Protein AF-A0A372QLS0-F1 (afdb_monomer_lite)

pLDDT: mean 92.05, std 4.09, range [73.25, 96.31]

Structure (mmCIF, N/CA/C/O backbone):
data_AF-A0A372QLS0-F1
#
_entry.id   AF-A0A372QLS0-F1
#
loop_
_atom_site.group_PDB
_atom_site.id
_atom_site.type_symbol
_atom_site.label_atom_id
_atom_site.label_alt_id
_atom_site.label_comp_id
_atom_site.label_asym_id
_atom_site.label_entity_id
_atom_site.label_seq_id
_atom_site.pdbx_PDB_ins_code
_atom_site.Cartn_x
_atom_site.Cartn_y
_atom_site.Cartn_z
_atom_site.occupancy
_atom_site.B_iso_or_equiv
_atom_site.auth_seq_id
_atom_site.auth_comp_id
_atom_site.auth_asym_id
_atom_site.auth_atom_id
_atom_site.pdbx_PDB_model_num
ATOM 1 N N . PHE A 1 1 ? 10.147 0.154 -1.676 1.00 76.44 1 PHE A N 1
ATOM 2 C CA . PHE A 1 1 ? 9.670 1.017 -2.781 1.00 76.44 1 PHE A CA 1
ATOM 3 C C . PHE A 1 1 ? 10.541 0.953 -4.037 1.00 76.44 1 PHE A C 1
ATOM 5 O O . PHE A 1 1 ? 10.044 1.307 -5.091 1.00 76.44 1 PHE A O 1
ATOM 12 N N . THR A 1 2 ? 11.778 0.444 -3.976 1.00 88.00 2 THR A N 1
ATOM 13 C CA . THR A 1 2 ? 12.727 0.377 -5.113 1.00 88.00 2 THR A CA 1
ATOM 14 C C . THR A 1 2 ? 12.347 -0.604 -6.224 1.00 88.00 2 THR A C 1
ATOM 16 O O . THR A 1 2 ? 12.967 -0.616 -7.279 1.00 88.00 2 THR A O 1
ATOM 19 N N . ILE A 1 3 ? 11.326 -1.442 -6.019 1.00 89.06 3 ILE A N 1
ATOM 20 C CA . ILE A 1 3 ? 10.912 -2.440 -7.014 1.00 89.06 3 ILE A CA 1
ATOM 21 C C . ILE A 1 3 ? 10.478 -1.805 -8.341 1.00 89.06 3 ILE A C 1
ATOM 23 O O . ILE A 1 3 ? 10.700 -2.402 -9.385 1.00 89.06 3 ILE A O 1
ATOM 27 N N . VAL A 1 4 ? 9.932 -0.583 -8.303 1.00 88.56 4 VAL A N 1
ATOM 28 C CA . VAL A 1 4 ? 9.455 0.139 -9.495 1.00 88.56 4 VAL A CA 1
ATOM 29 C C . VAL A 1 4 ? 10.579 0.623 -10.411 1.00 88.56 4 VAL A C 1
ATOM 31 O O . VAL A 1 4 ? 10.320 1.024 -11.539 1.00 88.56 4 VAL A O 1
ATOM 34 N N . GLU A 1 5 ? 11.818 0.572 -9.926 1.00 89.44 5 GLU A N 1
ATOM 35 C CA . GLU A 1 5 ? 13.029 0.951 -10.658 1.00 89.44 5 GLU A CA 1
ATOM 36 C C . GLU A 1 5 ? 13.789 -0.279 -11.175 1.00 89.44 5 GLU A C 1
ATOM 38 O O . GLU A 1 5 ? 14.802 -0.136 -11.855 1.00 89.44 5 GLU A O 1
ATOM 43 N N . LYS A 1 6 ? 13.325 -1.500 -10.863 1.00 94.31 6 LYS A N 1
ATOM 44 C CA . LYS A 1 6 ? 13.958 -2.721 -11.368 1.00 94.31 6 LYS A CA 1
ATOM 45 C C . LYS A 1 6 ? 13.647 -2.918 -12.860 1.00 94.31 6 LYS A C 1
ATOM 47 O O . LYS A 1 6 ? 12.480 -2.785 -13.232 1.00 94.31 6 LYS A O 1
ATOM 52 N N . PRO A 1 7 ? 14.634 -3.324 -13.682 1.00 93.00 7 PRO A N 1
ATOM 53 C CA . PRO A 1 7 ? 14.427 -3.608 -15.104 1.00 93.00 7 PRO A CA 1
ATOM 54 C C . PRO A 1 7 ? 13.291 -4.605 -15.360 1.00 93.00 7 PRO A C 1
ATOM 56 O O . PRO A 1 7 ? 1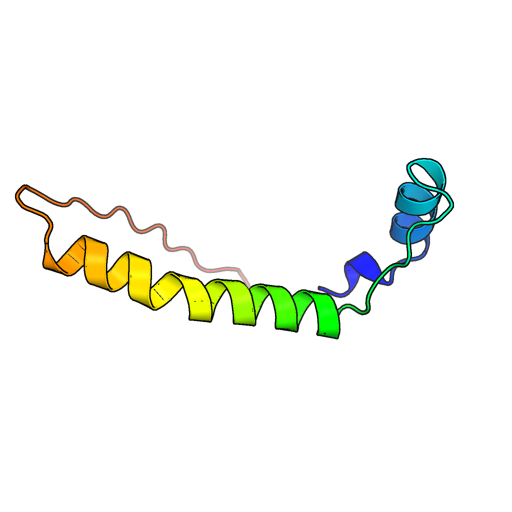2.366 -4.282 -16.091 1.00 93.00 7 PRO A O 1
ATOM 59 N N . ASP A 1 8 ? 13.270 -5.737 -14.649 1.00 95.19 8 ASP A N 1
ATOM 60 C CA . ASP A 1 8 ? 12.240 -6.774 -14.83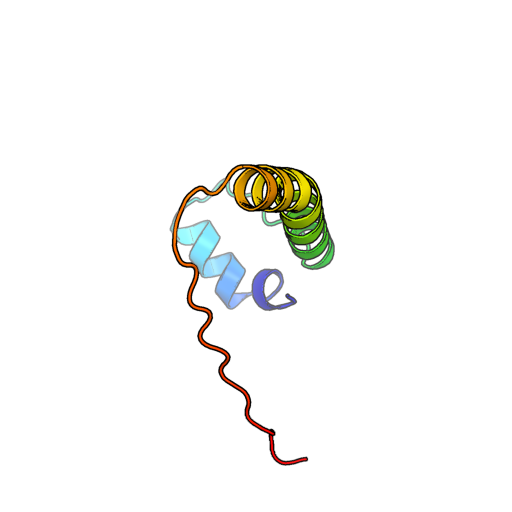2 1.00 95.19 8 ASP A CA 1
ATOM 61 C C . ASP A 1 8 ? 10.815 -6.256 -14.569 1.00 95.19 8 ASP A C 1
ATOM 63 O O . ASP A 1 8 ? 9.849 -6.670 -15.210 1.00 95.19 8 ASP A O 1
ATOM 67 N N . PHE A 1 9 ? 10.672 -5.330 -13.614 1.00 93.38 9 PHE A N 1
ATOM 68 C CA . PHE A 1 9 ? 9.393 -4.680 -13.347 1.00 93.38 9 PHE A CA 1
ATOM 69 C C . PHE A 1 9 ? 9.019 -3.740 -14.492 1.00 93.38 9 PHE A C 1
ATOM 71 O O . PHE A 1 9 ? 7.865 -3.713 -14.915 1.00 93.38 9 PHE A O 1
ATOM 78 N N . ALA A 1 10 ? 9.987 -2.984 -15.011 1.00 92.06 10 ALA A N 1
ATOM 79 C CA . ALA A 1 10 ? 9.752 -2.094 -16.133 1.00 92.06 10 ALA A CA 1
ATOM 80 C C . ALA A 1 10 ? 9.349 -2.856 -17.399 1.00 92.06 10 ALA A C 1
ATOM 82 O O . ALA A 1 10 ? 8.365 -2.486 -18.038 1.00 92.06 10 ALA A O 1
ATOM 83 N N . ASP A 1 11 ? 10.035 -3.956 -17.699 1.00 94.19 11 ASP A N 1
ATOM 84 C CA . ASP A 1 11 ? 9.748 -4.816 -18.845 1.00 94.19 11 ASP A CA 1
ATOM 85 C C . ASP A 1 11 ? 8.339 -5.413 -18.760 1.00 94.19 11 ASP A C 1
ATOM 87 O O . ASP A 1 11 ? 7.588 -5.390 -19.741 1.00 94.19 11 ASP A O 1
ATOM 91 N N . LEU A 1 12 ? 7.929 -5.871 -17.571 1.00 95.12 12 LEU A N 1
ATOM 92 C CA . LEU A 1 12 ? 6.568 -6.349 -17.322 1.00 95.12 12 LEU A CA 1
ATOM 93 C C . LEU A 1 12 ? 5.523 -5.264 -17.611 1.00 95.12 12 LEU A C 1
ATOM 95 O O . LEU A 1 12 ? 4.547 -5.509 -18.321 1.00 95.12 12 LEU A O 1
ATOM 99 N N . ILE A 1 13 ? 5.713 -4.059 -17.068 1.00 95.00 13 ILE A N 1
ATOM 100 C CA . ILE A 1 13 ? 4.749 -2.969 -17.239 1.00 95.00 13 ILE A CA 1
ATOM 101 C C . ILE A 1 13 ? 4.696 -2.501 -18.696 1.00 95.00 13 ILE A C 1
ATOM 103 O O . ILE A 1 13 ? 3.601 -2.322 -19.225 1.00 95.00 13 ILE A O 1
ATOM 107 N N . CYS A 1 14 ? 5.840 -2.357 -19.366 1.00 93.31 14 CYS A N 1
ATOM 108 C CA . CYS A 1 14 ? 5.910 -1.964 -20.773 1.00 93.31 14 CYS A CA 1
ATOM 109 C C . CYS A 1 14 ? 5.309 -3.026 -21.707 1.00 93.31 14 CYS A C 1
ATOM 111 O O . CYS A 1 14 ? 4.702 -2.672 -22.714 1.00 93.31 14 CYS A O 1
ATOM 113 N N . THR A 1 15 ? 5.400 -4.314 -21.357 1.00 95.50 15 THR A N 1
ATOM 114 C CA . THR A 1 15 ? 4.724 -5.395 -22.097 1.00 95.50 15 THR A CA 1
ATOM 115 C C . THR A 1 15 ? 3.202 -5.242 -22.044 1.00 95.50 15 THR A C 1
ATOM 117 O O . THR A 1 15 ? 2.521 -5.430 -23.049 1.00 95.50 15 THR A O 1
ATOM 120 N N . LEU A 1 16 ? 2.655 -4.879 -20.880 1.00 95.75 16 LEU A N 1
ATOM 121 C CA . LEU A 1 16 ? 1.211 -4.708 -20.688 1.00 95.75 16 LEU A CA 1
ATOM 122 C C . LEU A 1 16 ? 0.698 -3.365 -21.223 1.00 95.75 16 LEU A C 1
ATOM 124 O O . LEU A 1 16 ? -0.424 -3.274 -21.718 1.00 95.75 16 LEU A O 1
ATOM 128 N N . HIS A 1 17 ? 1.505 -2.314 -21.104 1.00 94.88 17 HIS A N 1
ATOM 129 C CA . HIS A 1 17 ? 1.167 -0.967 -21.532 1.00 94.88 17 HIS A CA 1
ATOM 130 C C . HIS A 1 17 ? 2.420 -0.266 -22.089 1.00 94.88 17 HIS A C 1
ATOM 132 O O . HIS A 1 17 ? 3.142 0.394 -21.341 1.00 94.88 17 HIS A O 1
ATOM 138 N N . PRO A 1 18 ? 2.655 -0.340 -23.413 1.00 92.81 18 PRO A N 1
ATOM 139 C CA . PRO A 1 18 ? 3.892 0.147 -24.040 1.00 92.81 18 PRO A CA 1
ATOM 140 C C . PRO A 1 18 ? 4.184 1.638 -23.845 1.00 92.81 18 PRO A C 1
ATOM 142 O O . PRO A 1 18 ? 5.332 2.062 -23.905 1.00 92.81 18 PRO A O 1
ATOM 145 N N . ASN A 1 19 ? 3.148 2.442 -23.594 1.00 93.56 19 ASN A N 1
ATOM 146 C CA . ASN A 1 19 ? 3.266 3.884 -23.375 1.00 93.56 19 ASN A CA 1
ATOM 147 C C . ASN A 1 19 ? 3.299 4.263 -21.884 1.00 93.56 19 ASN A C 1
ATOM 149 O O . ASN A 1 19 ? 3.213 5.448 -21.542 1.00 93.56 19 ASN A O 1
ATOM 153 N N . ALA A 1 20 ? 3.380 3.280 -20.983 1.00 90.38 20 ALA A N 1
ATOM 154 C CA . ALA A 1 20 ? 3.451 3.528 -19.555 1.00 90.38 20 ALA A CA 1
ATOM 155 C C . ALA A 1 20 ? 4.729 4.298 -19.203 1.00 90.38 20 ALA A C 1
ATOM 157 O O . ALA A 1 20 ? 5.842 3.898 -19.532 1.00 90.38 20 ALA A O 1
ATOM 158 N N . LYS A 1 21 ? 4.565 5.401 -18.470 1.00 89.62 21 LYS A N 1
ATOM 159 C CA . LYS A 1 21 ? 5.683 6.124 -17.861 1.00 89.62 21 LYS A CA 1
ATOM 160 C C . LYS A 1 21 ? 5.796 5.708 -16.407 1.00 89.62 21 LYS A C 1
ATOM 162 O O . LYS A 1 21 ? 4.956 6.079 -15.585 1.00 89.62 21 LYS A O 1
ATOM 167 N N . LEU A 1 22 ? 6.829 4.931 -16.106 1.00 90.44 22 LEU A N 1
ATOM 168 C CA . LEU A 1 22 ? 7.150 4.561 -14.736 1.00 90.44 22 LEU A CA 1
ATOM 169 C C . LEU A 1 22 ? 7.620 5.795 -13.968 1.00 90.44 22 LEU A C 1
ATOM 171 O O . LEU A 1 22 ? 8.348 6.641 -14.484 1.00 90.44 22 LEU A O 1
ATOM 175 N N . ILE A 1 23 ? 7.154 5.900 -12.731 1.00 91.69 23 ILE A N 1
ATOM 176 C CA . ILE A 1 23 ? 7.530 6.961 -11.800 1.00 91.69 23 ILE A CA 1
ATOM 177 C C . ILE A 1 23 ? 8.578 6.429 -10.822 1.00 91.69 23 ILE A C 1
ATOM 179 O O . ILE A 1 23 ? 8.592 5.237 -10.522 1.00 91.69 23 ILE A O 1
ATOM 183 N N . SER A 1 24 ? 9.431 7.317 -10.307 1.00 93.31 24 SER A N 1
ATOM 184 C CA . SER A 1 24 ? 10.481 6.935 -9.355 1.00 93.31 24 SER A CA 1
ATOM 185 C C . SER A 1 24 ? 9.915 6.337 -8.067 1.00 93.31 24 SER A C 1
ATOM 187 O O . SER A 1 24 ? 8.783 6.645 -7.667 1.00 93.31 24 SER A O 1
ATOM 189 N N . ALA A 1 25 ? 10.731 5.544 -7.368 1.00 94.06 25 ALA A N 1
ATOM 190 C CA . ALA A 1 25 ? 10.378 4.983 -6.067 1.00 94.06 25 ALA A CA 1
ATOM 191 C C . ALA A 1 25 ? 9.985 6.077 -5.061 1.00 94.06 25 ALA A C 1
ATOM 193 O O . ALA A 1 25 ? 9.017 5.913 -4.315 1.00 94.06 25 ALA A O 1
ATOM 194 N N . ASP A 1 26 ? 10.671 7.221 -5.095 1.00 95.12 26 ASP A N 1
ATOM 195 C CA . ASP A 1 26 ? 10.349 8.385 -4.264 1.00 95.12 26 ASP A CA 1
ATOM 196 C C . ASP A 1 26 ? 8.987 8.988 -4.602 1.00 95.12 26 ASP A C 1
ATOM 198 O O . ASP A 1 26 ? 8.223 9.361 -3.710 1.00 95.12 26 ASP A O 1
ATOM 202 N N . THR A 1 27 ? 8.637 9.051 -5.887 1.00 95.00 27 THR A N 1
ATOM 203 C CA . THR A 1 27 ? 7.321 9.545 -6.308 1.00 95.00 27 THR A CA 1
ATOM 204 C C . THR A 1 27 ? 6.214 8.592 -5.871 1.00 95.00 27 THR A C 1
ATOM 206 O O . THR A 1 27 ? 5.170 9.053 -5.412 1.00 95.00 27 THR A O 1
ATOM 209 N N . VAL A 1 28 ? 6.440 7.278 -5.964 1.00 94.31 28 VAL A N 1
ATOM 210 C CA . VAL A 1 28 ? 5.511 6.267 -5.436 1.00 94.31 28 VAL A CA 1
ATOM 211 C C . VAL A 1 28 ? 5.333 6.442 -3.932 1.00 94.31 28 VAL A C 1
ATOM 213 O O . VAL A 1 28 ? 4.201 6.546 -3.463 1.00 94.31 28 VAL A O 1
ATOM 216 N N . LYS A 1 29 ? 6.437 6.535 -3.180 1.00 95.25 29 LYS A N 1
ATOM 217 C CA . LYS A 1 29 ? 6.412 6.740 -1.729 1.00 95.25 29 LYS A CA 1
ATOM 218 C C . LYS A 1 29 ? 5.629 7.998 -1.362 1.00 95.25 29 LYS A C 1
ATOM 220 O O . LYS A 1 29 ? 4.733 7.924 -0.529 1.00 95.25 29 LYS A O 1
ATOM 225 N N . ARG A 1 30 ? 5.920 9.128 -2.011 1.00 96.25 30 ARG A N 1
ATOM 226 C CA . ARG A 1 30 ? 5.221 10.397 -1.774 1.00 96.25 30 ARG A CA 1
ATOM 227 C C . ARG A 1 30 ? 3.723 10.274 -2.023 1.00 96.25 30 ARG A C 1
ATOM 229 O O . ARG A 1 30 ? 2.951 10.606 -1.141 1.00 96.25 30 ARG A O 1
ATOM 236 N N . ARG A 1 31 ? 3.306 9.696 -3.154 1.00 95.38 31 ARG A N 1
ATOM 237 C CA . ARG A 1 31 ? 1.876 9.491 -3.446 1.00 95.38 31 ARG A CA 1
ATOM 238 C C . ARG A 1 31 ? 1.175 8.634 -2.394 1.00 95.38 31 ARG A C 1
ATOM 240 O O . ARG A 1 31 ? 0.025 8.903 -2.071 1.00 95.38 31 ARG A O 1
ATOM 247 N N . ILE A 1 32 ? 1.845 7.607 -1.869 1.00 94.75 32 ILE A N 1
ATOM 248 C CA . ILE A 1 32 ? 1.295 6.768 -0.795 1.00 94.75 32 ILE A CA 1
ATOM 249 C C . ILE A 1 32 ? 1.131 7.578 0.495 1.00 94.75 32 ILE A C 1
ATOM 251 O O . ILE A 1 32 ? 0.085 7.481 1.134 1.00 94.75 32 ILE A O 1
ATOM 255 N N . MET A 1 33 ? 2.122 8.399 0.854 1.00 96.12 33 MET A N 1
ATOM 256 C CA . MET A 1 33 ? 2.035 9.279 2.025 1.00 96.12 33 MET A CA 1
ATOM 257 C C . MET A 1 33 ? 0.925 10.321 1.863 1.00 96.12 33 MET A C 1
ATOM 259 O O . MET A 1 33 ? 0.088 10.450 2.751 1.00 96.12 33 MET A O 1
ATOM 263 N N . ASP A 1 34 ? 0.835 10.968 0.699 1.00 96.31 34 ASP A N 1
ATOM 264 C CA . ASP A 1 34 ? -0.226 11.931 0.393 1.00 96.31 34 ASP A CA 1
ATOM 265 C C . ASP A 1 34 ? -1.609 11.264 0.499 1.00 96.31 34 ASP A C 1
ATOM 267 O O . ASP A 1 34 ? -2.555 11.832 1.042 1.00 96.31 34 ASP A O 1
ATOM 271 N N . LEU A 1 35 ? -1.757 10.034 -0.007 1.00 96.19 35 LEU A N 1
ATOM 272 C CA . LEU A 1 35 ? -3.001 9.270 0.118 1.00 96.19 35 LEU A CA 1
ATOM 273 C C . LEU A 1 35 ? -3.334 8.958 1.577 1.00 96.19 35 LEU A C 1
ATOM 275 O O . LEU A 1 35 ? -4.499 9.053 1.959 1.00 96.19 35 LEU A O 1
ATOM 279 N N . TYR A 1 36 ? -2.346 8.593 2.389 1.00 96.00 36 TYR A N 1
ATOM 280 C CA . TYR A 1 36 ? -2.547 8.371 3.816 1.00 96.00 36 TYR A CA 1
ATOM 281 C C . TYR A 1 36 ? -3.026 9.652 4.514 1.00 96.00 36 TYR A C 1
ATOM 283 O O . TYR A 1 36 ? -4.087 9.649 5.141 1.00 96.00 36 TYR A O 1
ATOM 291 N N . GLU A 1 37 ? -2.309 10.763 4.341 1.00 95.19 37 GLU A N 1
ATOM 292 C CA . GLU A 1 37 ? -2.622 12.051 4.972 1.00 95.19 37 GLU A CA 1
ATOM 293 C C . GLU A 1 37 ? -3.996 12.587 4.548 1.00 95.19 37 GLU A C 1
ATOM 295 O O . GLU A 1 37 ? -4.774 13.062 5.374 1.00 95.19 37 GLU A O 1
ATOM 300 N N . ASN A 1 38 ? -4.362 12.428 3.276 1.00 93.88 38 ASN A N 1
ATOM 301 C CA . ASN A 1 38 ? -5.667 12.861 2.778 1.00 93.88 38 ASN A CA 1
ATOM 302 C C . ASN A 1 38 ? -6.841 12.027 3.315 1.00 93.88 38 ASN A C 1
ATOM 304 O O . ASN A 1 38 ? -7.992 12.475 3.276 1.00 93.88 38 ASN A O 1
ATOM 308 N N . ASN A 1 39 ? -6.591 10.800 3.775 1.00 95.06 39 ASN A N 1
ATOM 309 C CA . ASN A 1 39 ? -7.646 9.895 4.230 1.00 95.06 39 ASN A CA 1
ATOM 310 C C . ASN A 1 39 ? -7.678 9.708 5.750 1.00 95.06 39 ASN A C 1
ATOM 312 O O . ASN A 1 39 ? -8.736 9.348 6.268 1.00 95.06 39 ASN A O 1
ATOM 316 N N . ILE A 1 40 ? -6.601 10.014 6.483 1.00 95.00 40 ILE A N 1
ATOM 317 C CA . ILE A 1 40 ? -6.570 9.847 7.943 1.00 95.00 40 ILE A CA 1
ATOM 318 C C . ILE A 1 40 ? -7.656 10.676 8.634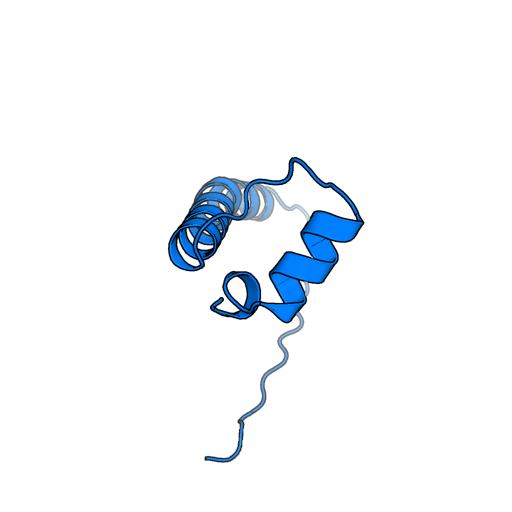 1.00 95.00 40 ILE A C 1
ATOM 320 O O . ILE A 1 40 ? -8.361 10.165 9.502 1.00 95.00 40 ILE A O 1
ATOM 324 N N . ASN A 1 41 ? -7.887 11.907 8.167 1.00 91.44 41 ASN A N 1
ATOM 325 C CA . ASN A 1 41 ? -8.938 12.772 8.703 1.00 91.44 41 ASN A CA 1
ATOM 326 C C . ASN A 1 41 ? -10.332 12.163 8.495 1.00 91.44 41 ASN A C 1
ATOM 328 O O . ASN A 1 41 ? -11.174 12.234 9.381 1.00 91.44 41 ASN A O 1
ATOM 332 N N . LYS A 1 42 ? -10.575 11.490 7.362 1.00 92.38 42 LYS A N 1
ATOM 333 C CA . LYS A 1 42 ? -11.866 10.830 7.092 1.00 92.38 42 LYS A CA 1
ATOM 334 C C . LYS A 1 42 ? -12.106 9.659 8.038 1.00 92.38 42 LYS A C 1
ATOM 336 O O . LYS A 1 42 ? -13.223 9.462 8.514 1.00 92.38 42 LYS A O 1
ATOM 341 N N . VAL A 1 43 ? -11.054 8.889 8.316 1.00 91.00 43 VAL A N 1
ATOM 342 C CA . VAL A 1 43 ? -11.105 7.783 9.277 1.00 91.00 43 VAL A CA 1
ATOM 343 C C . VAL A 1 43 ? -11.392 8.331 10.676 1.00 91.00 43 VAL A C 1
ATOM 345 O O . VAL A 1 43 ? -12.312 7.855 11.333 1.00 91.00 43 VAL A O 1
ATOM 348 N N . GLN A 1 44 ? -10.686 9.382 11.102 1.00 90.31 44 GLN A N 1
ATOM 349 C CA . GLN A 1 44 ? -10.919 10.043 12.390 1.00 90.31 44 GLN A CA 1
ATOM 350 C C . GLN A 1 44 ? -12.353 10.569 12.533 1.00 90.31 44 GLN A C 1
ATOM 352 O O . GLN A 1 44 ? -12.997 10.310 13.548 1.00 90.31 44 GLN A O 1
ATOM 357 N N . GLU A 1 45 ? -12.879 11.256 11.517 1.00 91.00 45 GLU A N 1
ATOM 358 C CA . GLU A 1 45 ? -14.269 11.732 11.513 1.00 91.00 45 GLU A CA 1
ATOM 359 C C . GLU A 1 45 ? -15.279 10.579 11.582 1.00 91.00 45 GLU A C 1
ATOM 361 O O . GLU A 1 45 ? -16.295 10.680 12.271 1.00 91.00 45 GLU A O 1
ATOM 366 N N . SER A 1 46 ? -14.979 9.450 10.934 1.00 88.94 46 SER A N 1
ATOM 367 C CA . SER A 1 46 ? -15.819 8.249 11.016 1.00 88.94 46 SER A CA 1
ATOM 368 C C . SER A 1 46 ? -15.846 7.681 12.439 1.00 88.94 46 SER A C 1
ATOM 370 O O . SER A 1 46 ? -16.908 7.307 12.928 1.00 88.94 46 SER A O 1
ATOM 372 N N . PHE A 1 47 ? -14.708 7.676 13.141 1.00 89.62 47 PHE A N 1
ATOM 373 C CA . PHE A 1 47 ? -14.629 7.212 14.529 1.00 89.62 47 PHE A CA 1
ATOM 374 C C . PHE A 1 47 ? -15.345 8.128 15.525 1.00 89.62 47 PHE A C 1
ATOM 376 O O . PHE A 1 47 ? -15.942 7.620 16.471 1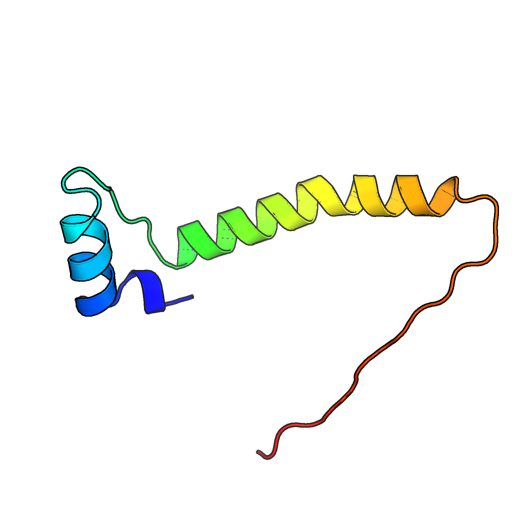.00 89.62 47 PHE A O 1
ATOM 383 N N . LYS A 1 48 ? -15.334 9.453 15.318 1.00 89.69 48 LYS A N 1
ATOM 384 C CA . LYS A 1 48 ? -16.029 10.408 16.206 1.00 89.69 48 LYS A CA 1
ATOM 385 C C . LYS A 1 48 ? -17.538 10.173 16.273 1.00 89.69 48 LYS A C 1
ATOM 387 O O . LYS A 1 48 ? -18.139 10.391 17.318 1.00 89.69 48 LYS A O 1
ATOM 392 N N . ASN A 1 49 ? -18.133 9.735 15.164 1.00 86.75 49 ASN A N 1
ATOM 393 C CA . ASN A 1 49 ? -19.585 9.630 15.011 1.00 86.75 49 ASN A CA 1
ATOM 394 C C . ASN A 1 49 ? -20.113 8.187 15.104 1.00 86.75 49 ASN A C 1
ATOM 396 O O . ASN A 1 49 ? -21.305 7.958 14.887 1.00 86.75 49 ASN A O 1
ATOM 400 N N . ILE A 1 50 ? -19.259 7.202 15.413 1.00 90.00 50 ILE A N 1
ATOM 401 C CA . ILE A 1 50 ? -1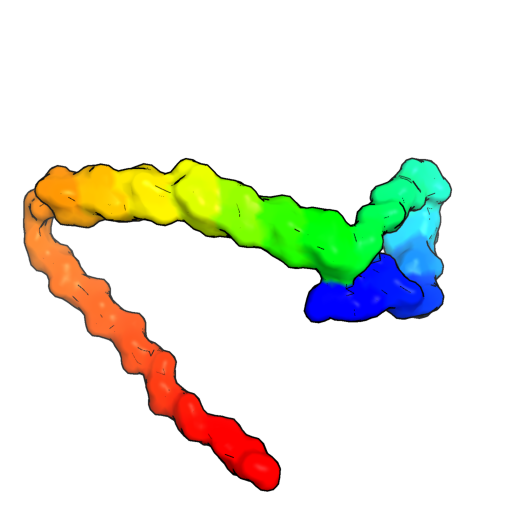9.709 5.813 15.554 1.00 90.00 50 ILE A CA 1
ATOM 402 C C . ILE A 1 50 ? -20.620 5.675 16.777 1.00 90.00 50 ILE A C 1
ATOM 404 O O . ILE A 1 50 ? -20.237 5.928 17.917 1.00 90.00 50 ILE A O 1
ATOM 408 N N . THR A 1 51 ? -21.834 5.195 16.524 1.00 87.56 51 THR A N 1
ATOM 409 C CA . THR A 1 51 ? -22.784 4.740 17.539 1.00 87.56 51 THR A CA 1
ATOM 410 C C . THR A 1 51 ? -22.801 3.214 17.525 1.00 87.56 51 THR A C 1
ATOM 412 O O . THR A 1 51 ? -23.252 2.593 16.568 1.00 87.56 51 THR A O 1
ATOM 415 N N . GLY A 1 52 ? -22.254 2.584 18.567 1.00 88.50 52 GLY A N 1
ATOM 416 C CA . GLY A 1 52 ? -22.174 1.124 18.665 1.00 88.50 52 GLY A CA 1
ATOM 417 C C . GLY A 1 52 ? -20.914 0.633 19.372 1.00 88.50 52 GLY A C 1
ATOM 418 O O . GLY A 1 52 ? -20.132 1.417 19.905 1.00 88.50 52 GLY A O 1
ATOM 419 N N . LYS A 1 53 ? -20.723 -0.691 19.391 1.00 90.44 53 LYS A N 1
ATOM 420 C CA . LYS A 1 53 ? -19.507 -1.316 19.926 1.00 90.44 53 LYS A CA 1
ATOM 421 C C . LYS A 1 53 ? -18.445 -1.387 18.833 1.00 90.44 53 LYS A C 1
ATOM 423 O O . LYS A 1 53 ? -18.740 -1.811 17.720 1.00 90.44 53 LYS A O 1
ATOM 428 N N . ILE A 1 54 ? -17.216 -1.022 19.178 1.00 89.88 54 ILE A N 1
ATOM 429 C CA . ILE A 1 54 ? -16.046 -1.143 18.307 1.00 89.88 54 ILE A CA 1
ATOM 430 C C . ILE A 1 54 ? -15.152 -2.242 18.878 1.00 89.88 54 ILE A C 1
ATOM 432 O O . ILE A 1 54 ? -14.891 -2.268 20.080 1.00 89.88 54 ILE A O 1
ATOM 436 N N . SER A 1 55 ? -14.671 -3.137 18.021 1.00 91.62 55 SER A N 1
ATOM 437 C CA . SER A 1 55 ? -13.650 -4.127 18.362 1.00 91.62 55 SER A CA 1
ATOM 438 C C . SER A 1 55 ? -12.437 -3.930 17.467 1.00 91.62 55 SER A C 1
ATOM 440 O O . SER A 1 55 ? -12.578 -3.866 16.246 1.00 91.62 55 SER A O 1
ATOM 442 N N . PHE A 1 56 ? -11.251 -3.886 18.065 1.00 90.88 56 PHE A N 1
ATOM 443 C CA . PHE A 1 56 ? -9.985 -3.842 17.344 1.00 90.88 56 PHE A CA 1
ATOM 444 C C . PHE A 1 56 ? -9.273 -5.181 17.497 1.00 90.88 56 PHE A C 1
ATOM 446 O O . PHE A 1 56 ? -9.255 -5.756 18.582 1.00 90.88 56 PHE A O 1
ATOM 453 N N . THR A 1 57 ? -8.684 -5.670 16.410 1.00 94.94 57 THR A N 1
ATOM 454 C CA . THR A 1 57 ? -7.724 -6.777 16.444 1.00 94.94 57 THR A CA 1
ATOM 455 C C . THR A 1 57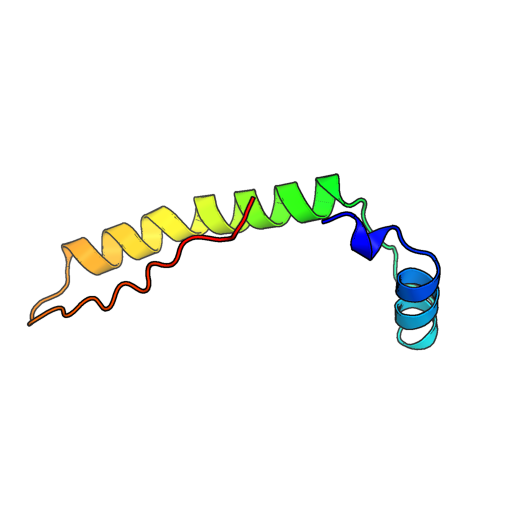 ? -6.370 -6.201 16.082 1.00 94.94 57 THR A C 1
ATOM 457 O O . THR A 1 57 ? -6.260 -5.464 15.103 1.00 94.94 57 THR A O 1
ATOM 460 N N . ILE A 1 58 ? -5.363 -6.493 16.897 1.00 93.44 58 ILE A N 1
ATOM 461 C CA . ILE A 1 58 ? -3.999 -6.022 16.690 1.00 93.44 58 ILE A CA 1
ATOM 462 C C . ILE A 1 58 ? -3.131 -7.263 16.555 1.00 93.44 58 ILE A C 1
ATOM 464 O O . ILE A 1 58 ? -3.159 -8.128 17.429 1.00 93.44 58 ILE A O 1
ATOM 468 N N . ASP A 1 59 ? -2.392 -7.337 15.457 1.00 94.62 59 ASP A N 1
ATOM 469 C CA . ASP A 1 59 ? -1.408 -8.382 15.216 1.00 94.62 59 ASP A CA 1
ATOM 470 C C . ASP A 1 59 ? -0.011 -7.808 15.471 1.00 94.62 59 ASP A C 1
ATOM 472 O O . ASP A 1 59 ? 0.337 -6.752 14.936 1.00 94.62 59 ASP A O 1
ATOM 476 N N . ILE A 1 60 ? 0.751 -8.453 16.356 1.00 94.56 60 ILE A N 1
ATOM 477 C CA . ILE A 1 60 ? 2.071 -7.992 16.796 1.00 94.56 60 ILE A CA 1
ATOM 478 C C . ILE A 1 60 ? 3.025 -9.178 16.769 1.00 94.56 60 ILE A C 1
ATOM 480 O O . ILE A 1 60 ? 2.844 -10.152 17.498 1.00 94.56 60 ILE A O 1
ATOM 484 N N . TRP A 1 61 ? 4.090 -9.050 15.984 1.00 94.44 61 TRP A N 1
ATOM 485 C CA . TRP A 1 61 ? 5.190 -10.005 15.940 1.00 94.44 61 TRP A CA 1
ATOM 486 C C . TRP A 1 61 ? 6.534 -9.276 15.934 1.00 94.44 61 TRP A C 1
ATOM 488 O O . TRP A 1 61 ? 6.633 -8.105 15.562 1.00 94.44 61 TRP A O 1
ATOM 498 N N . THR A 1 62 ? 7.585 -9.983 16.340 1.00 93.38 62 THR A N 1
ATOM 499 C CA . THR A 1 62 ? 8.973 -9.531 16.215 1.00 93.38 62 THR A CA 1
ATOM 500 C C . THR A 1 62 ? 9.649 -10.276 15.067 1.00 93.38 62 THR A C 1
ATOM 502 O O . THR A 1 62 ? 9.406 -11.464 14.854 1.00 93.38 62 THR A O 1
ATOM 505 N N . SER A 1 63 ? 10.491 -9.587 14.296 1.00 90.62 63 SER A N 1
ATOM 506 C CA . SER A 1 63 ? 11.377 -10.240 13.327 1.00 90.62 63 SER A CA 1
ATOM 507 C C . SER A 1 63 ? 12.710 -10.595 13.995 1.00 90.62 63 SER A C 1
ATOM 509 O O . SER A 1 63 ? 13.196 -9.793 14.797 1.00 90.62 63 SER A O 1
ATOM 511 N N . PRO A 1 64 ? 13.331 -11.741 13.664 1.00 85.12 64 PRO A N 1
ATOM 512 C CA . PRO A 1 64 ? 14.724 -11.995 14.018 1.00 85.12 64 PRO A CA 1
ATOM 513 C C . PRO A 1 64 ? 15.629 -10.906 13.430 1.00 85.12 64 PRO A C 1
ATOM 515 O O . PRO A 1 64 ? 15.359 -10.414 12.330 1.00 85.12 64 PRO A O 1
ATOM 518 N N . SER A 1 65 ? 16.667 -10.539 14.180 1.00 73.25 65 SER A N 1
ATOM 519 C CA . SER A 1 65 ? 17.739 -9.647 13.724 1.00 73.25 65 SER A CA 1
ATOM 520 C C . SER A 1 65 ? 18.654 -10.327 12.714 1.00 73.25 65 SER A C 1
ATOM 522 O O . SER A 1 65 ? 18.942 -11.530 12.912 1.00 73.25 65 SER A O 1
#

Sequence (65 aa):
FTIVEKPDFADLICTLHPNAKLISADTVKRRIMDLYENNINKVQESFKNITGKISFTIDIWTSPS

Foldseek 3Di:
DQPLVDPVNVVVVCVVPVPDDGDGPVVVVVVVVVVCVVCVVVVVVVVVPDDDDDDDDDDDDDDDD

Secondary structure (DSSP, 8-state):
-GGGGSHHHHHHHHHH-TT--PPPHHHHHHHHHHHHHHHHHHHHHHHHT--S-------------

Radius of gyration: 18.79 Å; chains: 1; bounding box: 40×25×44 Å